Protein AF-A0AA36DK20-F1 (afdb_monomer_lite)

Organism: Cylicocyclus nassatus (NCBI:txid53992)

Foldseek 3Di:
DPFDDDDDDPVLCVLLQHWFPLDPDLDQGRLLSVVSSVLSVHDDDDDDPVPPDDDDDPVVVVVSPDDDDLRVQVSVCSNVPRVPGHNVPQDKDFPDWDDDPVDIDTDIGRVCVPSNVVSVVVSVVSVVVVVVVVD

Radius of gyration: 17.27 Å; chains: 1; bounding box: 48×35×47 Å

pLDDT: mean 82.36, std 15.79, range [39.25, 98.62]

InterPro domains:
  IPR003859 Beta-1,4-galactosyltransferase [PTHR19300] (6-114)
  IPR027791 Galactosyltransferase, C-terminal [PF02709] (6-55)
  IPR029044 Nucleotide-diphospho-sugar transferases [G3DSA:3.90.550.10] (1-113)
  IPR029044 Nucleotide-diphospho-sugar transferases [SSF53448] (3-110)

Secondary structure (DSSP, 8-state):
---S-----HHHHHHTTSS-S---SSSSHHHHHHHHHHHTT-------TTTS-----HHHHHHTT---TTHHHHHHTHHHHTTTSSTTT---EEEEEEE-SS-EEEEEE--HHHHHHHHHHHHHHHHHHHHHH--

Sequence (135 aa):
MAGKSLLLNIEQFRNINGYSNQYWEWKGAEPDFLNRILLAGYELDQLDASIGRYMINEYLADVEKSIHSCRHNLQHYTRLQWQYDGLNSLRYKVVNITFGVLYTHILVDLLEKEERRSSESFCKQLERVINAKLI

Structure (mmCIF, N/CA/C/O backbone):
data_AF-A0AA36DK20-F1
#
_entry.id   AF-A0AA36DK20-F1
#
loop_
_atom_site.group_PDB
_atom_site.id
_atom_site.type_symbol
_atom_site.label_atom_id
_atom_site.label_alt_id
_atom_site.label_comp_id
_atom_site.label_asym_id
_atom_site.label_entity_id
_atom_site.label_seq_id
_atom_site.pdbx_PDB_ins_code
_atom_site.Cartn_x
_atom_site.Cartn_y
_atom_site.Cartn_z
_atom_site.occupancy
_atom_site.B_iso_or_equiv
_atom_site.auth_seq_id
_atom_site.auth_comp_id
_atom_site.auth_asym_id
_atom_site.auth_atom_id
_atom_site.pdbx_PDB_model_num
ATOM 1 N N . MET A 1 1 ? 10.411 7.793 -13.458 1.00 39.66 1 MET A N 1
ATOM 2 C CA . MET A 1 1 ? 9.629 7.981 -12.215 1.00 39.66 1 MET A CA 1
ATOM 3 C C . MET A 1 1 ? 8.718 6.775 -12.054 1.00 39.66 1 MET A C 1
ATOM 5 O O . MET A 1 1 ? 7.666 6.741 -12.677 1.00 39.66 1 MET A O 1
ATOM 9 N N . ALA A 1 2 ? 9.135 5.779 -11.274 1.00 42.28 2 ALA A N 1
ATOM 10 C CA . ALA A 1 2 ? 8.241 4.729 -10.791 1.00 42.28 2 ALA A CA 1
ATOM 11 C C . ALA A 1 2 ? 7.581 5.252 -9.507 1.00 42.28 2 ALA A C 1
ATOM 13 O O . ALA A 1 2 ? 8.289 5.771 -8.647 1.00 42.28 2 ALA A O 1
ATOM 14 N N . GLY A 1 3 ? 6.255 5.196 -9.388 1.00 54.50 3 GLY A N 1
ATOM 15 C CA . GLY A 1 3 ? 5.609 5.614 -8.138 1.00 54.50 3 GLY A CA 1
ATOM 16 C C . GLY A 1 3 ? 4.088 5.684 -8.167 1.00 54.50 3 GLY A C 1
ATOM 17 O O . GLY A 1 3 ? 3.462 5.272 -7.206 1.00 54.50 3 GLY A O 1
ATOM 18 N N . LYS A 1 4 ? 3.476 6.127 -9.274 1.00 68.31 4 LYS A N 1
ATOM 19 C CA . LYS A 1 4 ? 2.013 6.346 -9.301 1.00 68.31 4 LYS A CA 1
ATOM 20 C C . LYS A 1 4 ? 1.187 5.107 -9.630 1.00 68.31 4 LYS A C 1
ATOM 22 O O . LYS A 1 4 ? 0.022 5.015 -9.262 1.00 68.31 4 LYS A O 1
ATOM 27 N N . SER A 1 5 ? 1.764 4.160 -10.357 1.00 81.94 5 SER A N 1
ATOM 28 C CA . SER A 1 5 ? 1.115 2.894 -10.685 1.00 81.94 5 SER A CA 1
ATOM 29 C C . SER A 1 5 ? 2.175 1.807 -10.721 1.00 81.94 5 SER A C 1
ATOM 31 O O . SER A 1 5 ? 3.216 1.971 -11.356 1.00 81.94 5 SER A O 1
ATOM 33 N N . LEU A 1 6 ? 1.916 0.725 -9.998 1.00 89.00 6 LEU A N 1
ATOM 34 C CA . LEU A 1 6 ? 2.762 -0.457 -9.907 1.00 89.00 6 LEU A CA 1
ATOM 35 C C . LEU A 1 6 ? 1.870 -1.678 -10.100 1.00 89.00 6 LEU A C 1
ATOM 37 O O . LEU A 1 6 ? 0.713 -1.675 -9.678 1.00 89.00 6 LEU A O 1
ATOM 41 N N . LEU A 1 7 ? 2.414 -2.715 -10.726 1.00 92.12 7 LEU A N 1
ATOM 42 C CA . LEU A 1 7 ? 1.719 -3.975 -10.929 1.00 92.12 7 LEU A CA 1
ATOM 43 C C . LEU A 1 7 ? 2.538 -5.096 -10.298 1.00 92.12 7 LEU A C 1
ATOM 45 O O . LEU A 1 7 ? 3.725 -5.235 -10.574 1.00 92.12 7 LEU A O 1
ATOM 49 N N . LEU A 1 8 ? 1.886 -5.872 -9.439 1.00 94.44 8 LEU A N 1
ATOM 50 C CA . LEU A 1 8 ? 2.442 -7.060 -8.806 1.00 94.44 8 LEU A CA 1
ATOM 51 C C . LEU A 1 8 ? 1.420 -8.184 -8.924 1.00 94.44 8 LEU A C 1
ATOM 53 O O . LEU A 1 8 ? 0.212 -7.946 -8.851 1.00 94.44 8 LEU A O 1
ATOM 57 N N . ASN A 1 9 ? 1.896 -9.415 -9.069 1.00 96.88 9 ASN A N 1
ATOM 58 C CA . ASN A 1 9 ? 1.033 -10.574 -8.898 1.00 96.88 9 ASN A CA 1
ATOM 59 C C . ASN A 1 9 ? 0.748 -10.826 -7.400 1.00 96.88 9 ASN A C 1
ATOM 61 O O . ASN A 1 9 ? 1.355 -10.226 -6.508 1.00 96.88 9 ASN A O 1
ATOM 65 N N . ILE A 1 10 ? -0.196 -11.729 -7.120 1.00 97.81 10 ILE A N 1
ATOM 66 C CA . ILE A 1 10 ? -0.641 -12.027 -5.749 1.00 97.81 10 ILE A CA 1
ATOM 67 C C . ILE A 1 10 ? 0.517 -12.527 -4.874 1.00 97.81 10 ILE A C 1
ATOM 69 O O . ILE A 1 10 ? 0.598 -12.166 -3.702 1.00 97.81 10 ILE A O 1
ATOM 73 N N . GLU A 1 11 ? 1.399 -13.360 -5.424 1.00 97.94 11 GLU A N 1
ATOM 74 C CA . GLU A 1 11 ? 2.519 -13.939 -4.683 1.00 97.94 11 GLU A CA 1
ATOM 75 C C . GLU A 1 11 ? 3.558 -12.873 -4.330 1.00 97.94 11 GLU A C 1
ATOM 77 O O . GLU A 1 11 ? 3.927 -12.745 -3.168 1.00 97.94 11 GLU A O 1
ATOM 82 N N . GLN A 1 12 ? 3.942 -12.035 -5.294 1.00 97.69 12 GLN A N 1
ATOM 83 C CA . GLN A 1 12 ? 4.848 -10.907 -5.086 1.00 97.69 12 GLN A CA 1
ATOM 84 C C . GLN A 1 12 ? 4.312 -9.963 -4.008 1.00 97.69 12 GLN A C 1
ATOM 86 O O . GLN A 1 12 ? 5.040 -9.629 -3.076 1.00 97.69 12 GLN A O 1
ATOM 91 N N . PHE A 1 13 ? 3.028 -9.587 -4.081 1.00 97.69 13 PHE A N 1
ATOM 92 C CA . PHE A 1 13 ? 2.408 -8.708 -3.088 1.00 97.69 13 PHE A CA 1
ATOM 93 C C . PHE A 1 13 ? 2.392 -9.324 -1.679 1.00 97.69 13 PHE A C 1
ATOM 95 O O . PHE A 1 13 ? 2.621 -8.628 -0.688 1.00 97.69 13 PHE A O 1
ATOM 102 N N . ARG A 1 14 ? 2.155 -10.638 -1.572 1.00 97.69 14 ARG A N 1
ATOM 103 C CA . ARG A 1 14 ? 2.210 -11.362 -0.293 1.00 97.69 14 ARG A CA 1
ATOM 104 C C . ARG A 1 14 ? 3.636 -11.479 0.241 1.00 97.69 14 ARG A C 1
ATOM 106 O O . ARG A 1 14 ? 3.840 -11.263 1.431 1.00 97.69 14 ARG A O 1
ATOM 113 N N . ASN A 1 15 ? 4.610 -11.759 -0.621 1.00 97.75 15 ASN A N 1
ATOM 114 C CA . ASN A 1 15 ? 6.012 -11.935 -0.240 1.00 97.75 15 ASN A CA 1
ATOM 115 C C . ASN A 1 15 ? 6.645 -10.642 0.287 1.00 97.75 15 ASN A C 1
ATOM 117 O O . ASN A 1 15 ? 7.488 -10.704 1.176 1.00 97.75 15 ASN A O 1
ATOM 121 N N . ILE A 1 16 ? 6.205 -9.476 -0.199 1.00 97.00 16 ILE A N 1
ATOM 122 C CA . ILE A 1 16 ? 6.630 -8.166 0.330 1.00 97.00 16 ILE A CA 1
ATOM 123 C C . ILE A 1 16 ? 5.834 -7.715 1.568 1.00 97.00 16 ILE A C 1
ATOM 125 O O . ILE A 1 16 ? 6.052 -6.609 2.062 1.00 97.00 16 ILE A O 1
ATOM 129 N N . ASN A 1 17 ? 4.900 -8.541 2.058 1.00 97.94 17 ASN A N 1
ATOM 130 C CA . ASN A 1 17 ? 3.964 -8.212 3.136 1.00 97.94 17 ASN A CA 1
ATOM 131 C C . ASN A 1 17 ? 3.115 -6.950 2.85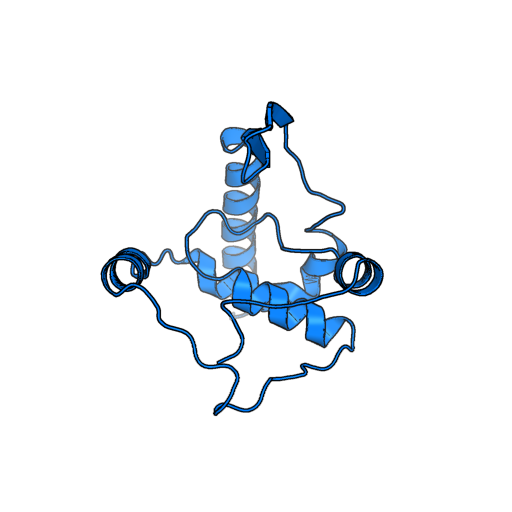6 1.00 97.94 17 ASN A C 1
ATOM 133 O O . ASN A 1 17 ? 2.773 -6.208 3.771 1.00 97.94 17 ASN A O 1
ATOM 137 N N . GLY A 1 18 ? 2.761 -6.684 1.596 1.00 96.62 18 GLY A N 1
ATOM 138 C CA . GLY A 1 18 ? 1.972 -5.510 1.207 1.00 96.62 18 GLY A CA 1
ATOM 139 C C . GLY A 1 18 ? 2.582 -4.150 1.601 1.00 96.62 18 GLY A C 1
ATOM 140 O O . GLY A 1 18 ? 3.795 -4.002 1.760 1.00 96.62 18 GLY A O 1
ATOM 141 N N . TYR A 1 19 ? 1.721 -3.136 1.721 1.00 94.44 19 TYR A N 1
ATOM 142 C CA . TYR A 1 19 ? 2.088 -1.788 2.175 1.00 94.44 19 TYR A CA 1
ATOM 143 C C . TYR A 1 19 ? 2.223 -1.716 3.698 1.00 94.44 19 TYR A C 1
ATOM 145 O O . TYR A 1 19 ? 1.578 -2.478 4.410 1.00 94.44 19 TYR A O 1
ATOM 153 N N . SER A 1 20 ? 3.017 -0.762 4.190 1.00 92.75 20 SER A N 1
ATOM 154 C CA . SER A 1 20 ? 3.042 -0.393 5.610 1.00 92.75 20 SER A CA 1
ATOM 155 C C . SER A 1 20 ? 1.708 0.202 6.069 1.00 92.75 20 SER A C 1
ATOM 157 O O . SER A 1 20 ? 1.113 1.006 5.351 1.00 92.75 20 SER A O 1
ATOM 159 N N . ASN A 1 21 ? 1.299 -0.106 7.303 1.00 92.12 21 ASN A N 1
ATOM 160 C CA . ASN A 1 21 ? 0.107 0.478 7.931 1.00 92.12 21 ASN A CA 1
ATOM 161 C C . ASN A 1 21 ? 0.421 1.751 8.746 1.00 92.12 21 ASN A C 1
ATOM 163 O O . ASN A 1 21 ? -0.449 2.274 9.437 1.00 92.12 21 ASN A O 1
ATOM 167 N N . GLN A 1 22 ? 1.664 2.246 8.708 1.00 86.75 22 GLN A N 1
ATOM 168 C CA . GLN A 1 22 ? 2.125 3.352 9.563 1.00 86.75 22 GLN A CA 1
ATOM 169 C C . GLN A 1 22 ? 2.015 4.734 8.902 1.00 86.75 22 GLN A C 1
ATOM 171 O O . GLN A 1 22 ? 2.215 5.756 9.561 1.00 86.75 22 GLN A O 1
ATOM 176 N N . TYR A 1 23 ? 1.709 4.794 7.604 1.00 85.00 23 TYR A N 1
ATOM 177 C CA . TYR A 1 23 ? 1.622 6.048 6.856 1.00 85.00 23 TYR A CA 1
ATOM 178 C C . TYR A 1 23 ? 0.198 6.616 6.891 1.00 85.00 23 TYR A C 1
ATOM 180 O O . TYR A 1 23 ? -0.614 6.350 6.012 1.00 85.00 23 TYR A O 1
ATOM 188 N N . TRP A 1 24 ? -0.080 7.444 7.900 1.00 82.25 24 TRP A N 1
ATOM 189 C CA . TRP A 1 24 ? -1.349 8.181 8.070 1.00 82.25 24 TRP A CA 1
ATOM 190 C C . TRP A 1 24 ? -1.334 9.583 7.446 1.00 82.25 24 TRP A C 1
ATOM 192 O O . TRP A 1 24 ? -2.263 10.373 7.612 1.00 82.25 24 TRP A O 1
ATOM 202 N N . GLU A 1 25 ? -0.251 9.904 6.746 1.00 73.69 25 GLU A N 1
ATOM 203 C CA . GLU A 1 25 ? -0.020 11.182 6.089 1.00 73.69 25 GLU A CA 1
ATOM 204 C C . GLU A 1 25 ? 0.210 10.984 4.596 1.00 73.69 25 GLU A C 1
ATOM 206 O O . GLU A 1 25 ? 0.519 9.895 4.119 1.00 73.69 25 GLU A O 1
ATOM 211 N N . TRP A 1 26 ? 0.101 12.078 3.852 1.00 62.09 26 TRP A N 1
ATOM 212 C CA . TRP A 1 26 ? 0.014 12.054 2.396 1.00 62.09 26 TRP A CA 1
ATOM 213 C C . TRP A 1 26 ? 1.296 11.609 1.671 1.00 62.09 26 TRP A C 1
ATOM 215 O O . TRP A 1 26 ? 1.265 11.382 0.465 1.00 62.09 26 TRP A O 1
ATOM 225 N N . LYS A 1 27 ? 2.446 11.506 2.358 1.00 68.88 27 LYS A N 1
ATOM 226 C CA . LYS A 1 27 ? 3.741 11.193 1.729 1.00 68.88 27 LYS A CA 1
ATOM 227 C C . LYS A 1 27 ? 4.583 10.209 2.535 1.00 68.88 27 LYS A C 1
ATOM 229 O O . LYS A 1 27 ? 4.746 10.360 3.739 1.00 68.88 27 LYS A O 1
ATOM 234 N N . GLY A 1 28 ? 5.239 9.285 1.827 1.00 73.44 28 GLY A N 1
ATOM 235 C CA . GLY A 1 28 ? 6.249 8.367 2.381 1.00 73.44 28 GLY A CA 1
ATOM 236 C C . GLY A 1 28 ? 5.945 6.881 2.181 1.00 73.44 28 GLY A C 1
ATOM 237 O O . GLY A 1 28 ? 6.880 6.085 2.170 1.00 73.44 28 GLY A O 1
ATOM 238 N N . ALA A 1 29 ? 4.681 6.526 1.932 1.00 83.62 29 ALA A N 1
ATOM 239 C CA . ALA A 1 29 ? 4.276 5.141 1.701 1.00 83.62 29 ALA A CA 1
ATOM 240 C C . ALA A 1 29 ? 4.878 4.550 0.414 1.00 83.62 29 ALA A C 1
ATOM 242 O O . ALA A 1 29 ? 5.291 3.395 0.403 1.00 83.62 29 ALA A O 1
ATOM 243 N N . GLU A 1 30 ? 4.966 5.332 -0.670 1.00 85.62 30 GLU A N 1
ATOM 244 C CA . GLU A 1 30 ? 5.463 4.821 -1.958 1.00 85.62 30 GLU A CA 1
ATOM 245 C C . GLU A 1 30 ? 6.966 4.482 -1.908 1.00 85.62 30 GLU A C 1
ATOM 247 O O . GLU A 1 30 ? 7.326 3.381 -2.329 1.00 85.62 30 GLU A O 1
ATOM 252 N N . PRO A 1 31 ? 7.860 5.338 -1.356 1.00 86.69 31 PRO A N 1
ATOM 253 C CA . PRO A 1 31 ? 9.263 4.963 -1.171 1.00 86.69 31 PRO A CA 1
ATOM 254 C C . PRO A 1 31 ? 9.479 3.755 -0.244 1.00 86.69 31 PRO A C 1
ATOM 256 O O . PRO A 1 31 ? 10.377 2.955 -0.502 1.00 86.69 31 PRO A O 1
ATOM 259 N N . ASP A 1 32 ? 8.678 3.601 0.818 1.00 90.00 32 ASP A N 1
ATOM 260 C CA . ASP A 1 32 ? 8.717 2.413 1.689 1.00 90.00 32 ASP A CA 1
ATOM 261 C C . ASP A 1 32 ? 8.328 1.151 0.923 1.00 90.00 32 ASP A C 1
ATOM 263 O O . ASP A 1 32 ? 9.063 0.166 0.932 1.00 90.00 32 ASP A O 1
ATOM 267 N N . PHE A 1 33 ? 7.223 1.205 0.180 1.00 92.25 33 PHE A N 1
ATOM 268 C CA . PHE A 1 33 ? 6.761 0.084 -0.627 1.00 92.25 33 PHE A CA 1
ATOM 269 C C . PHE A 1 33 ? 7.798 -0.341 -1.671 1.00 92.25 33 PHE A C 1
ATOM 271 O O . PHE A 1 33 ? 8.066 -1.532 -1.830 1.00 92.25 33 PHE A O 1
ATOM 278 N N . LEU A 1 34 ? 8.460 0.622 -2.322 1.00 91.81 34 LEU A N 1
ATOM 279 C CA . LEU A 1 34 ? 9.548 0.333 -3.255 1.00 91.81 34 LEU A CA 1
ATOM 280 C C . LEU A 1 34 ? 10.736 -0.348 -2.564 1.00 91.81 34 LEU A C 1
ATOM 282 O O . LEU A 1 34 ? 11.276 -1.326 -3.079 1.00 91.81 34 LEU A O 1
ATOM 286 N N . ASN A 1 35 ? 11.113 0.128 -1.375 1.00 92.19 35 ASN A N 1
ATOM 287 C CA . ASN A 1 35 ? 12.156 -0.500 -0.570 1.00 92.19 35 ASN A CA 1
ATOM 288 C C . ASN A 1 35 ? 11.800 -1.951 -0.216 1.00 92.19 35 ASN A C 1
ATOM 290 O O . ASN A 1 35 ? 12.678 -2.807 -0.268 1.00 92.19 35 ASN A O 1
ATOM 294 N N . ARG A 1 36 ? 10.535 -2.255 0.103 1.00 95.25 36 ARG A N 1
ATOM 295 C CA . ARG A 1 36 ? 10.084 -3.632 0.380 1.00 95.25 36 ARG A CA 1
ATOM 296 C C . ARG A 1 36 ? 10.244 -4.550 -0.830 1.00 95.25 36 ARG A C 1
ATOM 298 O O . ARG A 1 36 ? 10.728 -5.666 -0.671 1.00 95.25 36 ARG A O 1
ATOM 305 N N . ILE A 1 37 ? 9.899 -4.069 -2.027 1.00 95.06 37 ILE A N 1
ATOM 306 C CA . ILE A 1 37 ? 10.083 -4.811 -3.287 1.00 95.06 37 ILE A CA 1
ATOM 307 C C . ILE A 1 37 ? 11.558 -5.188 -3.473 1.00 95.06 37 ILE A C 1
ATOM 309 O O . ILE A 1 37 ? 11.875 -6.359 -3.682 1.00 95.06 37 ILE A O 1
ATOM 313 N N . LEU A 1 38 ? 12.460 -4.215 -3.311 1.00 94.12 38 LEU A N 1
ATOM 314 C CA . LEU A 1 38 ? 13.902 -4.435 -3.440 1.00 94.12 38 LEU A CA 1
ATOM 315 C C . LEU A 1 38 ? 14.454 -5.356 -2.338 1.00 94.12 38 LEU A C 1
ATOM 317 O O . LEU A 1 38 ? 15.281 -6.222 -2.609 1.00 94.12 38 LEU A O 1
ATOM 321 N N . LEU A 1 39 ? 13.988 -5.204 -1.094 1.00 94.75 39 LEU A N 1
ATOM 322 C CA . LEU A 1 39 ? 14.396 -6.046 0.038 1.00 94.75 39 LEU A CA 1
ATOM 323 C C . LEU A 1 39 ? 13.946 -7.503 -0.108 1.00 94.75 39 LEU A C 1
ATOM 325 O O . LEU A 1 39 ? 14.646 -8.397 0.364 1.00 94.75 39 LEU A O 1
ATOM 329 N N . ALA A 1 40 ? 12.812 -7.745 -0.766 1.00 95.50 40 ALA A N 1
ATOM 330 C CA . ALA A 1 40 ? 12.347 -9.086 -1.112 1.00 95.50 40 ALA A CA 1
ATOM 331 C C . ALA A 1 40 ? 13.089 -9.695 -2.319 1.00 95.50 40 ALA A C 1
ATOM 333 O O . ALA A 1 40 ? 12.811 -10.832 -2.691 1.00 95.50 40 ALA A O 1
ATOM 334 N N . GLY A 1 41 ? 14.040 -8.964 -2.913 1.00 96.31 41 GLY A N 1
ATOM 335 C CA . GLY A 1 41 ? 14.871 -9.438 -4.019 1.00 96.31 41 GLY A CA 1
ATOM 336 C C . GLY A 1 41 ? 14.215 -9.331 -5.394 1.00 96.31 41 GLY A C 1
ATOM 337 O O . GLY A 1 41 ? 14.689 -9.966 -6.332 1.00 96.31 41 GLY A O 1
ATOM 338 N N . TYR A 1 42 ? 13.137 -8.556 -5.531 1.00 96.62 42 TYR A N 1
ATOM 339 C CA . TYR A 1 42 ? 12.514 -8.302 -6.827 1.00 96.62 42 TYR A CA 1
ATOM 340 C C . TYR A 1 42 ? 13.181 -7.133 -7.554 1.00 96.62 42 TYR A C 1
ATOM 342 O O . TYR A 1 42 ? 13.635 -6.164 -6.944 1.00 96.62 42 TYR A O 1
ATOM 350 N N . GLU A 1 43 ? 13.171 -7.209 -8.880 1.00 93.44 43 GLU A N 1
ATOM 351 C CA . GLU A 1 43 ? 13.614 -6.135 -9.764 1.00 93.44 43 GLU A CA 1
ATOM 352 C C . GLU A 1 43 ? 12.425 -5.308 -10.262 1.00 93.44 43 GLU A C 1
ATOM 354 O O . GLU A 1 43 ? 11.278 -5.761 -10.275 1.00 93.44 43 GLU A O 1
ATOM 359 N N . LEU A 1 44 ? 12.705 -4.070 -10.666 1.00 91.38 44 LEU A N 1
ATOM 360 C CA . LEU A 1 44 ? 11.699 -3.150 -11.180 1.00 91.38 44 LEU A CA 1
ATOM 361 C C . LEU A 1 44 ? 11.741 -3.142 -12.701 1.00 91.38 44 LEU A C 1
ATOM 363 O O . LEU A 1 44 ? 12.671 -2.589 -13.286 1.00 91.38 44 LEU A O 1
ATOM 367 N N . ASP A 1 45 ? 10.699 -3.684 -13.319 1.00 90.88 45 ASP A N 1
ATOM 368 C CA . ASP A 1 45 ? 10.462 -3.505 -14.746 1.00 90.88 45 ASP A CA 1
ATOM 369 C C . ASP A 1 45 ? 9.733 -2.174 -14.989 1.00 90.88 45 ASP A C 1
ATOM 371 O O . ASP A 1 45 ? 8.738 -1.857 -14.327 1.00 90.88 45 ASP A O 1
ATOM 375 N N . GLN A 1 46 ? 10.255 -1.359 -15.904 1.00 87.69 46 GLN A N 1
ATOM 376 C CA . GLN A 1 46 ? 9.703 -0.048 -16.235 1.00 87.69 46 GLN A CA 1
ATOM 377 C C . GLN A 1 46 ? 9.376 0.005 -17.719 1.00 87.69 46 GLN A C 1
ATOM 379 O O . GLN A 1 46 ? 10.217 -0.277 -18.569 1.00 87.69 46 GLN A O 1
ATOM 384 N N . LEU A 1 47 ? 8.156 0.447 -18.026 1.00 88.94 47 LEU A N 1
ATOM 385 C CA . LEU A 1 47 ? 7.769 0.732 -19.400 1.00 88.94 47 LEU A CA 1
ATOM 386 C C . LEU A 1 47 ? 8.648 1.840 -19.979 1.00 88.94 47 LEU A C 1
ATOM 388 O O . LEU A 1 47 ? 8.973 2.817 -19.298 1.00 88.94 47 LEU A O 1
ATOM 392 N N . ASP A 1 48 ? 8.957 1.710 -21.268 1.00 89.56 48 ASP A N 1
ATOM 393 C CA . ASP A 1 48 ? 9.634 2.756 -22.021 1.00 89.56 48 ASP A CA 1
ATOM 394 C C . ASP A 1 48 ? 8.883 4.089 -21.876 1.00 89.56 48 ASP A C 1
ATOM 396 O O . ASP A 1 48 ? 7.648 4.149 -21.937 1.00 89.56 48 ASP A O 1
ATOM 400 N N . ALA A 1 49 ? 9.634 5.175 -21.697 1.00 85.62 49 ALA A N 1
ATOM 401 C CA . ALA A 1 49 ? 9.081 6.503 -21.458 1.00 85.62 49 ALA A CA 1
ATOM 402 C C . ALA A 1 49 ? 8.226 7.034 -22.621 1.00 85.62 49 ALA A C 1
ATOM 404 O O . ALA A 1 49 ? 7.466 7.977 -22.428 1.00 85.62 49 ALA A O 1
ATOM 405 N N . SER A 1 50 ? 8.317 6.461 -23.822 1.00 90.31 50 SER A N 1
ATOM 406 C CA . SER A 1 50 ? 7.433 6.774 -24.948 1.00 90.31 50 SER A CA 1
ATOM 407 C C . SER A 1 50 ? 6.031 6.167 -24.798 1.00 90.31 50 SER A C 1
ATOM 409 O O . SER A 1 50 ? 5.065 6.744 -25.307 1.00 90.31 50 SER A O 1
ATOM 411 N N . ILE A 1 51 ? 5.902 5.063 -24.057 1.00 90.31 51 ILE A N 1
ATOM 412 C CA . ILE A 1 51 ? 4.653 4.320 -23.839 1.00 90.31 51 ILE A CA 1
ATOM 413 C C . ILE A 1 51 ? 4.053 4.678 -22.474 1.00 90.31 51 ILE A C 1
ATOM 415 O O . ILE A 1 51 ? 2.873 5.003 -22.380 1.00 90.31 51 ILE A O 1
ATOM 419 N N . GLY A 1 52 ? 4.867 4.683 -21.416 1.00 86.44 52 GLY A N 1
ATOM 420 C CA . GLY A 1 52 ? 4.439 4.846 -20.020 1.00 86.44 52 GLY A CA 1
ATOM 421 C C . GLY A 1 52 ? 4.130 6.281 -19.577 1.00 86.44 52 GLY A C 1
ATOM 422 O O . GLY A 1 52 ? 4.315 6.611 -18.406 1.00 86.44 52 GLY A O 1
ATOM 423 N N . ARG A 1 53 ? 3.711 7.168 -20.487 1.00 86.94 53 ARG A N 1
ATOM 424 C CA . ARG A 1 53 ? 3.409 8.573 -20.158 1.00 86.94 53 ARG A CA 1
ATOM 425 C C . ARG A 1 53 ? 2.038 8.687 -19.511 1.00 86.94 53 ARG A C 1
ATOM 427 O O . ARG A 1 53 ? 1.071 8.103 -19.988 1.00 86.94 53 ARG A O 1
ATOM 434 N N . TYR A 1 54 ? 1.945 9.497 -18.465 1.00 85.25 54 TYR A N 1
ATOM 435 C CA . TYR A 1 54 ? 0.690 9.792 -17.783 1.00 85.25 54 TYR A CA 1
ATOM 436 C C . TYR A 1 54 ? 0.604 11.280 -17.445 1.00 85.25 54 TYR A C 1
ATOM 438 O O . TYR A 1 54 ? 1.623 11.956 -17.296 1.00 85.25 54 TYR A O 1
ATOM 446 N N . MET A 1 55 ? -0.622 11.787 -17.323 1.00 82.75 55 MET A N 1
ATOM 447 C CA . MET A 1 55 ? -0.888 13.142 -16.846 1.00 82.75 55 MET A CA 1
ATOM 448 C C . MET A 1 55 ? -1.338 13.106 -15.391 1.00 82.75 55 MET A C 1
ATOM 450 O O . MET A 1 55 ? -2.088 12.224 -14.975 1.00 82.75 55 MET A O 1
ATOM 454 N N . ILE A 1 56 ? -0.879 14.088 -14.622 1.00 78.06 56 ILE A N 1
ATOM 455 C CA . ILE A 1 56 ? -1.307 14.329 -13.246 1.00 78.06 56 ILE A CA 1
ATOM 456 C C . ILE A 1 56 ? -2.141 15.604 -13.268 1.00 78.06 56 ILE A C 1
ATOM 458 O O . ILE A 1 56 ? -1.747 16.578 -13.901 1.00 78.06 56 ILE A O 1
ATOM 462 N N . ASN A 1 57 ? -3.268 15.617 -12.561 1.00 78.31 57 ASN A N 1
ATOM 463 C CA . ASN A 1 57 ? -4.011 16.853 -12.353 1.00 78.31 57 ASN A CA 1
ATOM 464 C C . ASN A 1 57 ? -3.219 17.781 -11.412 1.00 78.31 57 ASN A C 1
ATOM 466 O O . ASN A 1 57 ? -2.970 17.424 -10.259 1.00 78.31 57 ASN A O 1
ATOM 470 N N . GLU A 1 58 ? -2.835 18.957 -11.907 1.00 68.62 58 GLU A N 1
ATOM 471 C CA . GLU A 1 58 ? -1.972 19.928 -11.218 1.00 68.62 58 GLU A CA 1
ATOM 472 C C . GLU A 1 58 ? -2.542 20.388 -9.869 1.00 68.62 58 GLU A C 1
ATOM 474 O O . GLU A 1 58 ? -1.793 20.541 -8.908 1.00 68.62 58 GLU A O 1
ATOM 479 N N . TYR A 1 59 ? -3.869 20.493 -9.744 1.00 68.31 59 TYR A N 1
ATOM 480 C CA . TYR A 1 59 ? -4.523 20.866 -8.484 1.00 68.31 59 TYR A CA 1
ATOM 481 C C . TYR A 1 59 ? -4.249 19.860 -7.351 1.00 68.31 59 TYR A C 1
ATOM 483 O O . TYR A 1 59 ? -4.074 20.240 -6.194 1.00 68.31 59 TYR A O 1
ATOM 491 N N . LEU A 1 60 ? -4.160 18.565 -7.678 1.00 62.84 60 LEU A N 1
ATOM 492 C CA . LEU A 1 60 ? -3.869 17.511 -6.699 1.00 62.84 60 LEU A CA 1
ATOM 493 C C . LEU A 1 60 ? -2.385 17.482 -6.297 1.00 62.84 60 LEU A C 1
ATOM 495 O O . LEU A 1 60 ? -2.060 17.011 -5.209 1.00 62.84 60 LEU A O 1
ATOM 499 N N . ALA A 1 61 ? -1.492 18.017 -7.136 1.00 61.31 61 ALA A N 1
ATOM 500 C CA . ALA A 1 61 ? -0.053 18.049 -6.872 1.00 61.31 61 ALA A CA 1
ATOM 501 C C . ALA A 1 61 ? 0.348 19.095 -5.810 1.00 61.31 61 ALA A C 1
ATOM 503 O O . ALA A 1 61 ? 1.387 18.952 -5.163 1.00 61.31 61 ALA A O 1
ATOM 504 N N . ASP A 1 62 ? -0.466 20.133 -5.596 1.00 54.25 62 ASP A N 1
ATOM 505 C CA . ASP A 1 62 ? -0.175 21.194 -4.623 1.00 54.25 62 ASP A CA 1
ATOM 506 C C . ASP A 1 62 ? -0.628 20.864 -3.190 1.00 54.25 62 ASP A C 1
ATOM 508 O O . ASP A 1 62 ? 0.045 21.250 -2.231 1.00 54.25 62 ASP A O 1
ATOM 512 N N . VAL A 1 63 ? -1.699 20.077 -3.023 1.00 56.41 63 VAL A N 1
ATOM 513 C CA . VAL A 1 63 ? -2.181 19.591 -1.707 1.00 56.41 63 VAL A CA 1
ATOM 514 C C . VAL A 1 63 ? -1.159 18.655 -1.040 1.00 56.41 63 VAL A C 1
ATOM 516 O O . VAL A 1 63 ? -1.056 18.570 0.183 1.00 56.41 63 VAL A O 1
ATOM 519 N N . GLU A 1 64 ? -0.310 18.025 -1.847 1.00 54.75 64 GLU A N 1
ATOM 520 C CA . GLU A 1 64 ? 0.765 17.114 -1.454 1.00 54.75 64 GLU A CA 1
ATOM 521 C C . GLU A 1 64 ? 1.909 17.765 -0.633 1.00 54.75 64 GLU A C 1
ATOM 523 O O . GLU A 1 64 ? 2.874 17.087 -0.273 1.00 54.75 64 GLU A O 1
ATOM 528 N N . LYS A 1 65 ? 1.879 19.072 -0.351 1.00 54.12 65 LYS A N 1
ATOM 529 C CA . LYS A 1 65 ? 3.003 19.805 0.272 1.00 54.12 65 LYS A CA 1
ATOM 530 C C . LYS A 1 65 ? 2.987 19.866 1.806 1.00 54.12 65 LYS A C 1
ATOM 532 O O . LYS A 1 65 ? 3.950 20.369 2.380 1.00 54.12 65 LYS A O 1
ATOM 537 N N . SER A 1 66 ? 1.962 19.341 2.480 1.00 49.19 66 SER A N 1
ATOM 538 C CA . SER A 1 66 ? 1.951 19.263 3.951 1.00 49.19 66 SER A CA 1
ATOM 539 C C . SER A 1 66 ? 2.936 18.188 4.433 1.00 49.19 66 SER A C 1
ATOM 541 O O . SER A 1 66 ? 2.753 17.005 4.152 1.00 49.19 66 SER A O 1
ATOM 543 N N . ILE A 1 67 ? 4.019 18.597 5.101 1.00 51.62 67 ILE A N 1
ATOM 544 C CA . ILE A 1 67 ? 5.096 17.714 5.576 1.00 51.62 67 ILE A CA 1
ATOM 545 C C . ILE A 1 67 ? 5.122 17.742 7.107 1.00 51.62 67 ILE A C 1
ATOM 547 O O . ILE A 1 67 ? 5.330 18.801 7.693 1.00 51.62 67 ILE A O 1
ATOM 551 N N . HIS A 1 68 ? 4.980 16.577 7.741 1.00 56.25 68 HIS A N 1
ATOM 552 C CA . HIS A 1 68 ? 5.235 16.373 9.170 1.00 56.25 68 HIS A CA 1
ATOM 553 C C . HIS A 1 68 ? 6.567 15.625 9.389 1.00 56.25 68 HIS A C 1
ATOM 555 O O . HIS A 1 68 ? 7.032 14.870 8.530 1.00 56.25 68 HIS A O 1
ATOM 561 N N . SER A 1 69 ? 7.217 15.855 10.537 1.00 55.84 69 SER A N 1
ATOM 562 C CA . SER A 1 69 ? 8.612 15.452 10.801 1.00 55.84 69 SER A CA 1
ATOM 563 C C . SER A 1 69 ? 8.848 13.941 10.919 1.00 55.84 69 SER A C 1
ATOM 565 O O . SER A 1 69 ? 9.942 13.487 10.584 1.00 55.84 69 SER A O 1
ATOM 567 N N . CYS A 1 70 ? 7.853 13.136 11.324 1.00 63.47 70 CYS A N 1
ATOM 568 C CA . CYS A 1 70 ? 8.052 11.683 11.481 1.00 63.47 70 CYS A CA 1
ATOM 569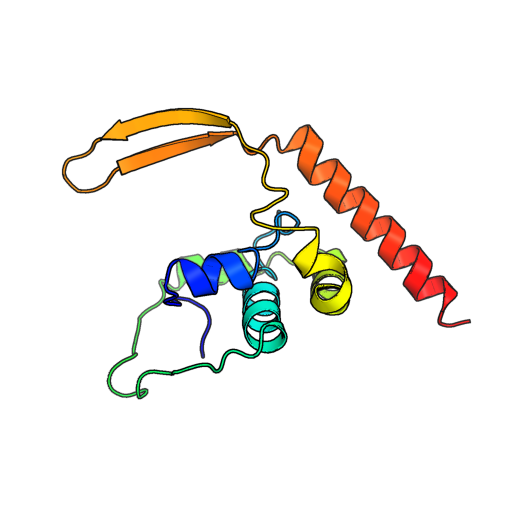 C C . CYS A 1 70 ? 8.337 10.962 10.139 1.00 63.47 70 CYS A C 1
ATOM 571 O O . CYS A 1 70 ? 8.933 9.882 10.111 1.00 63.47 70 CYS A O 1
ATOM 573 N N . ARG A 1 71 ? 7.992 11.587 9.005 1.00 62.91 71 ARG A N 1
ATOM 574 C CA . ARG A 1 71 ? 8.095 11.022 7.652 1.00 62.91 71 ARG A CA 1
ATOM 575 C C . ARG A 1 71 ? 9.464 10.430 7.296 1.00 62.91 71 ARG A C 1
ATOM 577 O O . ARG A 1 71 ? 9.515 9.350 6.711 1.00 62.91 71 ARG A O 1
ATOM 584 N N . HIS A 1 72 ? 10.564 11.129 7.588 1.00 56.34 72 HIS A N 1
ATOM 585 C CA . HIS A 1 72 ? 11.897 10.679 7.161 1.00 56.34 72 HIS A CA 1
ATOM 586 C C . HIS A 1 72 ? 12.365 9.443 7.923 1.00 56.34 72 HIS A C 1
ATOM 588 O O . HIS A 1 72 ? 13.023 8.579 7.349 1.00 56.34 72 HIS A O 1
ATOM 594 N N . ASN A 1 73 ? 11.982 9.325 9.192 1.00 65.06 73 ASN A N 1
ATOM 595 C CA . ASN A 1 73 ? 12.459 8.239 10.029 1.00 65.06 73 ASN A CA 1
ATOM 596 C C . ASN A 1 73 ? 11.876 6.903 9.561 1.00 65.06 73 ASN A C 1
ATOM 598 O O . ASN A 1 73 ? 12.640 5.966 9.360 1.00 65.06 73 ASN A O 1
ATOM 602 N N . LEU A 1 74 ? 10.568 6.821 9.288 1.00 72.38 74 LEU A N 1
ATOM 603 C CA . LEU A 1 74 ? 9.899 5.552 8.960 1.00 72.38 74 LEU A CA 1
ATOM 604 C C . LEU A 1 74 ? 10.545 4.799 7.784 1.00 72.38 74 LEU A C 1
ATOM 606 O O . LEU A 1 74 ? 10.801 3.602 7.905 1.00 72.38 74 LEU A O 1
ATOM 610 N N . GLN A 1 75 ? 10.911 5.497 6.702 1.00 74.62 75 GLN A N 1
ATOM 611 C CA . GLN A 1 75 ? 11.548 4.867 5.537 1.00 74.62 75 GLN A CA 1
ATOM 612 C C . GLN A 1 75 ? 12.931 4.268 5.862 1.00 74.62 75 GLN A C 1
ATOM 614 O O . GLN A 1 75 ? 13.325 3.247 5.298 1.00 74.62 75 GLN A O 1
ATOM 619 N N . HIS A 1 76 ? 13.693 4.860 6.787 1.00 75.88 76 HIS A N 1
ATOM 620 C CA . HIS A 1 76 ? 14.968 4.277 7.220 1.00 75.88 76 HIS A CA 1
ATOM 621 C C . HIS A 1 76 ? 14.775 2.973 8.010 1.00 75.88 76 HIS A C 1
ATOM 623 O O . HIS A 1 76 ? 15.671 2.127 8.034 1.00 75.88 76 HIS A O 1
ATOM 629 N N . TYR A 1 77 ? 13.599 2.780 8.612 1.00 80.00 77 TYR A N 1
ATOM 630 C CA . TYR A 1 77 ? 13.252 1.588 9.384 1.00 80.00 77 TYR A CA 1
ATOM 631 C C . TYR A 1 77 ? 12.502 0.527 8.582 1.00 80.00 77 TYR A C 1
ATOM 633 O O . TYR A 1 77 ? 12.249 -0.541 9.143 1.00 80.00 77 TYR A O 1
ATOM 641 N N . THR A 1 78 ? 12.224 0.742 7.286 1.00 87.75 78 THR A N 1
ATOM 642 C CA . THR A 1 78 ? 11.566 -0.257 6.426 1.00 87.75 78 THR A CA 1
ATOM 643 C C . THR A 1 78 ? 12.211 -1.627 6.602 1.00 87.75 78 THR A C 1
ATOM 645 O O . THR A 1 78 ? 11.531 -2.589 6.938 1.00 87.75 78 THR A O 1
ATOM 648 N N . ARG A 1 79 ? 13.548 -1.710 6.508 1.00 88.25 79 ARG A N 1
ATOM 649 C CA . ARG A 1 79 ? 14.307 -2.967 6.639 1.00 88.25 79 ARG A CA 1
ATOM 650 C C . ARG A 1 79 ? 14.081 -3.698 7.968 1.00 88.25 79 ARG A C 1
ATOM 652 O O . ARG A 1 79 ? 14.206 -4.916 8.005 1.00 88.25 79 ARG A O 1
ATOM 659 N N . LEU A 1 80 ? 13.765 -2.973 9.037 1.00 87.75 80 LEU A N 1
ATOM 660 C CA . LEU A 1 80 ? 13.568 -3.524 10.378 1.00 87.75 80 LEU A CA 1
ATOM 661 C C . LEU A 1 80 ? 12.115 -3.923 10.655 1.00 87.75 80 LEU A C 1
ATOM 663 O O . LEU A 1 80 ? 11.884 -4.760 11.520 1.00 87.75 80 LEU A O 1
ATOM 667 N N . GLN A 1 81 ? 11.149 -3.317 9.963 1.00 87.31 81 GLN A N 1
ATOM 668 C CA . GLN A 1 81 ? 9.727 -3.443 10.300 1.00 87.31 81 GLN A CA 1
ATOM 669 C C . GLN A 1 81 ? 8.890 -4.125 9.221 1.00 87.31 81 GLN A C 1
ATOM 671 O O . GLN A 1 81 ? 7.827 -4.642 9.539 1.00 87.31 81 GLN A O 1
ATOM 676 N N . TRP A 1 82 ? 9.343 -4.174 7.965 1.00 92.69 82 TRP A N 1
ATOM 677 C CA . TRP A 1 82 ? 8.492 -4.583 6.841 1.00 92.69 82 TRP A CA 1
ATOM 678 C C . TRP A 1 82 ? 7.893 -5.992 6.960 1.00 92.69 82 TRP A C 1
ATOM 680 O O . TRP A 1 82 ? 6.815 -6.245 6.432 1.00 92.69 82 TRP A O 1
ATOM 690 N N . GLN A 1 83 ? 8.548 -6.898 7.690 1.00 94.00 83 GLN A N 1
ATOM 691 C CA . GLN A 1 83 ? 8.044 -8.253 7.946 1.00 94.00 83 GLN A CA 1
ATOM 692 C C . GLN A 1 83 ? 6.994 -8.316 9.068 1.00 94.00 83 GLN A C 1
ATOM 694 O O . GLN A 1 83 ? 6.251 -9.290 9.155 1.00 94.00 83 GLN A O 1
ATOM 699 N N . TYR A 1 84 ? 6.921 -7.296 9.924 1.00 93.38 84 TYR A N 1
ATOM 700 C CA . TYR A 1 84 ? 6.031 -7.236 11.090 1.00 93.38 84 TYR A CA 1
ATOM 701 C C . TYR A 1 84 ? 4.884 -6.235 10.916 1.00 93.38 84 TYR A C 1
ATOM 703 O O . TYR A 1 84 ? 3.850 -6.370 11.564 1.00 93.38 84 TYR A O 1
ATOM 711 N N . ASP A 1 85 ? 5.068 -5.241 10.049 1.00 93.50 85 ASP A N 1
ATOM 712 C CA . ASP A 1 85 ? 4.075 -4.231 9.711 1.00 93.50 85 ASP A CA 1
ATOM 713 C C . ASP A 1 85 ? 3.694 -4.335 8.234 1.00 93.50 85 ASP A C 1
ATOM 715 O O . ASP A 1 85 ? 4.516 -4.054 7.358 1.00 93.50 85 ASP A O 1
ATOM 719 N N . GLY A 1 86 ? 2.451 -4.720 7.957 1.00 95.81 86 GLY A N 1
ATOM 720 C CA . GLY A 1 86 ? 1.897 -4.739 6.611 1.00 95.81 86 GLY A CA 1
ATOM 721 C C . GLY A 1 86 ? 0.632 -5.580 6.507 1.00 95.81 86 GLY A C 1
ATOM 722 O O . GLY A 1 86 ? -0.246 -5.503 7.365 1.00 95.81 86 GLY A O 1
ATOM 723 N N . LEU A 1 87 ? 0.518 -6.410 5.472 1.00 97.44 87 LEU A N 1
ATOM 724 C CA . LEU A 1 87 ? -0.659 -7.253 5.242 1.00 97.44 87 LEU A CA 1
ATOM 725 C C . LEU A 1 87 ? -0.984 -8.152 6.446 1.00 97.44 87 LEU A C 1
ATOM 727 O O . LEU A 1 87 ? -2.152 -8.363 6.763 1.00 97.44 87 LEU A O 1
ATOM 731 N N . ASN A 1 88 ? 0.042 -8.659 7.130 1.00 97.25 88 ASN A N 1
ATOM 732 C CA . ASN A 1 88 ? -0.105 -9.508 8.312 1.00 97.25 88 ASN A CA 1
ATOM 733 C C . ASN A 1 88 ? -0.569 -8.778 9.585 1.00 97.25 88 ASN A C 1
ATOM 735 O O . ASN A 1 88 ? -1.035 -9.439 10.512 1.00 97.25 88 ASN A O 1
ATOM 739 N N . SER A 1 89 ? -0.451 -7.451 9.644 1.00 95.88 89 SER A N 1
ATOM 740 C CA . SER A 1 89 ? -0.838 -6.632 10.798 1.00 95.88 89 SER A CA 1
ATOM 741 C C . SER A 1 89 ? -2.000 -5.683 10.503 1.00 95.88 89 SER A C 1
ATOM 743 O O . SER A 1 89 ? -2.415 -4.937 11.387 1.00 95.88 89 SER A O 1
ATOM 745 N N . LEU A 1 90 ? -2.540 -5.710 9.281 1.00 96.25 90 LEU A N 1
ATOM 746 C CA . LEU A 1 90 ? -3.587 -4.802 8.828 1.00 96.25 90 LEU A CA 1
ATOM 747 C C . LEU A 1 90 ? -4.877 -4.988 9.642 1.00 96.25 90 LEU A C 1
ATOM 749 O O . LEU A 1 90 ? -5.487 -6.061 9.650 1.00 96.25 90 LEU A O 1
ATOM 753 N N . ARG A 1 91 ? -5.331 -3.905 10.280 1.00 96.12 91 ARG A N 1
ATOM 754 C CA . ARG A 1 91 ? -6.579 -3.853 11.047 1.00 96.12 91 ARG A CA 1
ATOM 755 C C . ARG A 1 91 ? -7.541 -2.853 10.426 1.00 96.12 91 ARG A C 1
ATOM 757 O O . ARG A 1 91 ? -7.221 -1.684 10.269 1.00 96.12 91 ARG A O 1
ATOM 764 N N . TYR A 1 92 ? -8.736 -3.323 10.092 1.00 96.94 92 TYR A N 1
ATOM 765 C CA . TYR A 1 92 ? -9.820 -2.498 9.567 1.00 96.94 92 TYR A CA 1
ATOM 766 C C . TYR A 1 92 ? -11.157 -3.207 9.777 1.00 96.94 92 TYR A C 1
ATOM 768 O O . TYR A 1 92 ? -11.210 -4.405 10.071 1.00 96.94 92 TYR A O 1
ATOM 776 N N . LYS A 1 93 ? -12.251 -2.469 9.609 1.00 98.00 93 LYS A N 1
ATOM 777 C CA . LYS A 1 93 ? -13.607 -3.017 9.571 1.00 98.00 93 LYS A CA 1
ATOM 778 C C . LYS A 1 93 ? -14.281 -2.605 8.276 1.00 98.00 93 LYS A C 1
ATOM 780 O O . LYS A 1 93 ? -14.267 -1.433 7.915 1.00 98.00 93 LYS A O 1
ATOM 785 N N . VAL A 1 94 ? -14.905 -3.556 7.590 1.00 98.19 94 VAL A N 1
ATOM 786 C CA . VAL A 1 94 ? -15.769 -3.235 6.452 1.00 98.19 94 VAL A CA 1
ATOM 787 C C . VAL A 1 94 ? -17.074 -2.664 6.997 1.00 98.19 94 VAL A C 1
ATOM 789 O O . VAL A 1 94 ? -17.786 -3.340 7.736 1.00 98.19 94 VAL A O 1
ATOM 792 N N . VAL A 1 95 ? -17.366 -1.415 6.647 1.00 98.38 95 VAL A N 1
ATOM 793 C CA . VAL A 1 95 ? -18.589 -0.712 7.051 1.00 98.38 95 VAL A CA 1
ATOM 794 C C . VAL A 1 95 ? -19.703 -0.989 6.052 1.00 98.38 95 VAL A C 1
ATOM 796 O O . VAL A 1 95 ? -20.835 -1.255 6.444 1.00 98.38 95 VAL A O 1
ATOM 799 N N . ASN A 1 96 ? -19.389 -0.920 4.757 1.00 98.44 96 ASN A N 1
ATOM 800 C CA . ASN A 1 96 ? -20.364 -1.148 3.698 1.00 98.44 96 ASN A CA 1
ATOM 801 C C . ASN A 1 96 ? -19.686 -1.604 2.400 1.00 98.44 96 ASN A C 1
ATOM 803 O O . ASN A 1 96 ? -18.559 -1.204 2.111 1.00 98.44 96 ASN A O 1
ATOM 807 N N . ILE A 1 97 ? -20.395 -2.392 1.592 1.00 98.62 97 ILE A N 1
ATOM 808 C CA . ILE A 1 97 ? -19.990 -2.753 0.231 1.00 98.62 97 ILE A CA 1
ATOM 809 C C . ILE A 1 97 ? -21.140 -2.403 -0.708 1.00 98.62 97 ILE A C 1
ATOM 811 O O . ILE A 1 97 ? -22.263 -2.870 -0.539 1.00 98.62 97 ILE A O 1
ATOM 815 N N . THR A 1 98 ? -20.846 -1.587 -1.714 1.00 98.44 98 THR A N 1
ATOM 816 C CA . THR A 1 98 ? -21.814 -1.141 -2.722 1.00 98.44 98 THR A CA 1
ATOM 817 C C . THR A 1 98 ? -21.320 -1.505 -4.114 1.00 98.44 98 THR A C 1
ATOM 819 O O . THR A 1 98 ? -20.198 -1.168 -4.491 1.00 98.44 98 THR A O 1
ATOM 822 N N . PHE A 1 99 ? -22.158 -2.206 -4.877 1.00 98.50 99 PHE A N 1
ATOM 823 C CA . PHE A 1 99 ? -21.863 -2.604 -6.251 1.00 98.50 99 PHE A CA 1
ATOM 824 C C . PHE A 1 99 ? -22.457 -1.572 -7.208 1.00 98.50 99 PHE A C 1
ATOM 826 O O . PHE A 1 99 ? -23.674 -1.478 -7.358 1.00 98.50 99 PHE A O 1
ATOM 833 N N . GLY A 1 100 ? -21.595 -0.767 -7.820 1.00 97.06 100 GLY A N 1
ATOM 834 C CA . GLY A 1 100 ? -21.952 0.118 -8.919 1.00 97.06 100 GLY A CA 1
ATOM 835 C C . GLY A 1 100 ? -21.763 -0.573 -10.268 1.00 97.06 100 GLY A C 1
ATOM 836 O O . GLY A 1 100 ? -21.147 -1.630 -10.372 1.00 97.06 100 GLY A O 1
ATOM 837 N N . VAL A 1 101 ? -22.261 0.059 -11.329 1.00 98.06 101 VAL A N 1
ATOM 838 C CA . VAL A 1 101 ? -22.115 -0.461 -12.701 1.00 98.06 101 VAL A CA 1
ATOM 839 C C . VAL A 1 101 ? -20.651 -0.444 -13.162 1.00 98.06 101 VAL A C 1
ATOM 841 O O . VAL A 1 101 ? -20.226 -1.329 -13.894 1.00 98.06 101 VAL A O 1
ATOM 844 N N . LEU A 1 102 ? -19.879 0.560 -12.733 1.00 98.31 102 LEU A N 1
ATOM 845 C CA . LEU A 1 102 ? -18.497 0.782 -13.178 1.00 98.31 102 LEU A CA 1
ATOM 846 C C . LEU A 1 102 ? -17.445 0.473 -12.104 1.00 98.31 102 LEU A C 1
ATOM 848 O O . LEU A 1 102 ? -16.256 0.455 -12.405 1.00 98.31 102 LEU A O 1
ATOM 852 N N . TYR A 1 103 ? -17.860 0.279 -10.850 1.00 97.62 103 TYR A N 1
ATOM 853 C CA . TYR A 1 103 ? -16.950 0.074 -9.727 1.00 97.62 103 TYR A CA 1
ATOM 854 C C . TYR A 1 103 ? -17.647 -0.619 -8.558 1.00 97.62 103 TYR A C 1
ATOM 856 O O . TYR A 1 103 ? -18.855 -0.487 -8.365 1.00 97.62 103 TYR A O 1
ATOM 864 N N . THR A 1 104 ? -16.857 -1.285 -7.721 1.00 98.38 104 THR A N 1
ATOM 865 C 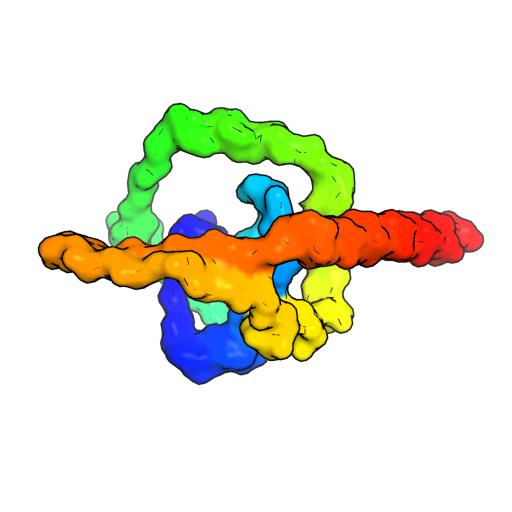CA . THR A 1 104 ? -17.281 -1.726 -6.390 1.00 98.38 104 THR A CA 1
ATOM 866 C C . THR A 1 104 ? -16.695 -0.767 -5.370 1.00 98.38 104 THR A C 1
ATOM 868 O O . THR A 1 104 ? -15.481 -0.588 -5.315 1.00 98.38 104 THR A O 1
ATOM 871 N N . HIS A 1 105 ? -17.543 -0.145 -4.559 1.00 98.25 105 HIS A N 1
ATOM 872 C CA . HIS A 1 105 ? -17.103 0.739 -3.489 1.00 98.25 105 HIS A CA 1
ATOM 873 C C . HIS A 1 105 ? -17.201 0.025 -2.147 1.00 98.25 105 HIS A C 1
ATOM 875 O O . HIS A 1 105 ? -18.284 -0.365 -1.706 1.00 98.25 105 HIS A O 1
ATOM 881 N N . ILE A 1 106 ? -16.035 -0.148 -1.530 1.00 98.38 106 ILE A N 1
ATOM 882 C CA . ILE A 1 106 ? -15.843 -0.790 -0.234 1.00 98.38 106 ILE A CA 1
ATOM 883 C C . ILE A 1 106 ? -15.517 0.322 0.761 1.00 98.38 106 ILE A C 1
ATOM 885 O O . ILE A 1 106 ? -14.431 0.896 0.722 1.00 98.38 106 ILE A O 1
ATOM 889 N N . LEU A 1 107 ? -16.468 0.637 1.635 1.00 98.25 107 LEU A N 1
ATOM 890 C CA . LEU A 1 107 ? -16.276 1.597 2.713 1.00 98.25 107 LEU A CA 1
ATOM 891 C C . LEU A 1 107 ? -15.668 0.876 3.916 1.00 98.25 107 LEU A C 1
ATOM 893 O O . LEU A 1 107 ? -16.242 -0.098 4.414 1.00 98.25 107 LEU A O 1
ATOM 897 N N . VAL A 1 108 ? -14.530 1.371 4.395 1.00 98.00 108 VAL A N 1
ATOM 898 C CA . VAL A 1 108 ? -13.779 0.776 5.504 1.00 98.00 108 VAL A CA 1
ATOM 899 C C . VAL A 1 108 ? -13.545 1.785 6.624 1.00 98.00 108 VAL A C 1
ATOM 901 O O . VAL A 1 108 ? -13.306 2.962 6.374 1.00 98.00 108 VAL A O 1
ATOM 904 N N . ASP A 1 109 ? -13.601 1.303 7.861 1.00 96.88 109 ASP A N 1
ATOM 905 C CA . ASP A 1 109 ? -13.115 1.995 9.051 1.00 96.88 109 ASP A CA 1
ATOM 906 C C . ASP A 1 109 ? -11.711 1.468 9.366 1.00 96.88 109 ASP A C 1
ATOM 908 O O . ASP A 1 109 ? -11.532 0.275 9.627 1.00 96.88 109 ASP A O 1
ATOM 912 N N . LEU A 1 110 ? -10.719 2.357 9.309 1.00 94.56 110 LEU A N 1
ATOM 913 C CA . LEU A 1 110 ? -9.312 2.037 9.559 1.00 94.56 110 LEU A CA 1
ATOM 914 C C . LEU A 1 110 ? -8.942 2.075 11.049 1.00 94.56 110 LEU A C 1
ATOM 916 O O . LEU A 1 110 ? -7.771 1.930 11.378 1.00 94.56 110 LEU A O 1
ATOM 920 N N . LEU A 1 111 ? -9.912 2.272 11.952 1.00 94.94 111 LEU A N 1
ATOM 921 C CA . LEU A 1 111 ? -9.680 2.327 13.399 1.00 94.94 111 LEU A CA 1
ATOM 922 C C . LEU A 1 111 ? -8.643 3.404 13.771 1.00 94.94 111 LEU A C 1
ATOM 924 O O . LEU A 1 111 ? -7.743 3.182 14.581 1.00 94.94 111 LEU A O 1
ATOM 928 N N . GLU A 1 112 ? -8.753 4.584 13.145 1.00 89.38 112 GLU A N 1
ATOM 929 C CA . GLU A 1 112 ? -7.720 5.633 13.191 1.00 89.38 112 GLU A CA 1
ATOM 930 C C . GLU A 1 112 ? -7.323 6.007 14.627 1.00 89.38 112 GLU A C 1
ATOM 932 O O . GLU A 1 112 ? -6.145 6.209 14.915 1.00 89.38 112 GLU A O 1
ATOM 937 N N . LYS A 1 113 ? -8.281 6.070 15.560 1.00 87.94 113 LYS A N 1
ATOM 938 C CA . LYS A 1 113 ? -8.006 6.455 16.955 1.00 87.94 113 LYS A CA 1
ATOM 939 C C . LYS A 1 113 ? -7.028 5.505 17.641 1.00 87.94 113 LYS A C 1
ATOM 941 O O . LYS A 1 113 ? -6.217 5.958 18.450 1.00 87.94 113 LYS A O 1
ATOM 946 N N . GLU A 1 114 ? -7.135 4.212 17.370 1.00 89.06 114 GLU A N 1
ATOM 947 C CA . GLU A 1 114 ? -6.286 3.176 17.941 1.00 89.06 114 GLU A CA 1
ATOM 948 C C . GLU A 1 114 ? -4.974 3.045 17.162 1.00 89.06 114 GLU A C 1
ATOM 950 O O . GLU A 1 114 ? -3.896 3.071 17.761 1.00 89.06 114 GLU A O 1
ATOM 955 N N . GLU A 1 115 ? -5.057 2.952 15.835 1.00 88.06 115 GLU A N 1
ATOM 956 C CA . GLU A 1 115 ? -3.906 2.637 14.988 1.00 88.06 115 GLU A CA 1
ATOM 957 C C . GLU A 1 115 ? -2.942 3.826 14.854 1.00 88.06 115 GLU A C 1
ATOM 959 O O . GLU A 1 115 ? -1.734 3.665 15.036 1.00 88.06 115 GLU A O 1
ATOM 964 N N . ARG A 1 116 ? -3.454 5.053 14.675 1.00 82.50 116 ARG A N 1
ATOM 965 C CA . ARG A 1 116 ? -2.616 6.259 14.543 1.00 82.50 116 ARG A CA 1
ATOM 966 C C . ARG A 1 116 ? -1.833 6.567 15.818 1.00 82.50 116 ARG A C 1
ATOM 968 O O . ARG A 1 116 ? -0.669 6.956 15.753 1.00 82.50 116 ARG A O 1
ATOM 975 N N . ARG A 1 117 ? -2.432 6.347 16.996 1.00 73.06 117 ARG A N 1
ATOM 976 C CA . ARG A 1 117 ? -1.738 6.509 18.290 1.00 73.06 117 ARG A CA 1
ATOM 977 C C . ARG A 1 117 ? -0.552 5.558 18.427 1.00 73.06 117 ARG A C 1
ATOM 979 O O . ARG A 1 117 ? 0.474 5.944 18.988 1.00 73.06 117 ARG A O 1
ATOM 986 N N . SER A 1 118 ? -0.693 4.333 17.925 1.00 70.44 118 SER A N 1
ATOM 987 C CA . SER A 1 118 ? 0.385 3.343 17.914 1.00 70.44 118 SER A CA 1
ATOM 988 C C . SER A 1 118 ? 1.542 3.816 17.028 1.00 70.44 118 SER A C 1
ATOM 990 O O . SER A 1 118 ? 2.688 3.860 17.482 1.00 70.44 118 SER A O 1
ATOM 992 N N . SER A 1 119 ? 1.229 4.306 15.823 1.00 70.19 119 SER A N 1
ATOM 993 C CA . SER A 1 119 ? 2.207 4.894 14.898 1.00 70.19 119 SER A CA 1
ATOM 994 C C . SER A 1 119 ? 2.930 6.110 15.487 1.00 70.19 119 SER A C 1
ATOM 996 O O . SER A 1 119 ? 4.154 6.201 15.418 1.00 70.19 119 SER A O 1
ATOM 998 N N . GLU A 1 120 ? 2.213 7.026 16.142 1.00 72.31 120 GLU A N 1
ATOM 999 C CA . GLU A 1 120 ? 2.810 8.208 16.779 1.00 72.31 120 GLU A CA 1
ATOM 1000 C C . GLU A 1 120 ? 3.708 7.846 17.973 1.00 72.31 120 GLU A C 1
ATOM 1002 O O . GLU A 1 120 ? 4.754 8.467 18.187 1.00 72.31 120 GLU A O 1
ATOM 1007 N N . SER A 1 121 ? 3.327 6.837 18.762 1.00 69.38 121 SER A N 1
ATOM 1008 C CA . SER A 1 121 ? 4.172 6.319 19.843 1.00 69.38 121 SER A CA 1
ATOM 1009 C C . SER A 1 121 ? 5.451 5.693 19.291 1.00 69.38 121 SER A C 1
ATOM 1011 O O . SER A 1 121 ? 6.538 5.945 19.817 1.00 69.38 121 SER A O 1
ATOM 1013 N N . PHE A 1 122 ? 5.333 4.922 18.209 1.00 72.12 122 PHE A N 1
ATOM 1014 C CA . PHE A 1 122 ? 6.466 4.336 17.504 1.00 72.12 122 PHE A CA 1
ATOM 1015 C C . PHE A 1 122 ? 7.413 5.422 16.968 1.00 72.12 122 PHE A C 1
ATOM 1017 O O . PHE A 1 122 ? 8.603 5.389 17.280 1.00 72.12 122 PHE A O 1
ATOM 1024 N N . CYS A 1 123 ? 6.889 6.450 16.288 1.00 70.25 123 CYS A N 1
ATOM 1025 C CA . CYS A 1 123 ? 7.644 7.632 15.849 1.00 70.25 123 CYS A CA 1
ATOM 1026 C C . CYS A 1 123 ? 8.472 8.260 16.983 1.00 70.25 123 CYS A C 1
ATOM 1028 O O . CYS A 1 123 ? 9.681 8.455 16.848 1.00 70.25 123 CYS A O 1
ATOM 1030 N N . LYS A 1 124 ? 7.842 8.533 18.134 1.00 71.25 124 LYS A N 1
ATOM 1031 C CA . LYS A 1 124 ? 8.516 9.135 19.299 1.00 71.25 124 LYS A CA 1
ATOM 1032 C C . LYS A 1 124 ? 9.588 8.222 19.889 1.00 71.25 124 LYS A C 1
ATOM 1034 O O . LYS A 1 124 ? 10.616 8.696 20.372 1.00 71.25 124 LYS A O 1
ATOM 1039 N N . GLN A 1 125 ? 9.355 6.912 19.887 1.00 68.94 125 GLN A N 1
ATOM 1040 C CA . GLN A 1 125 ? 10.337 5.944 20.363 1.00 68.94 125 GLN A CA 1
ATOM 1041 C C . GLN A 1 125 ? 11.542 5.854 19.421 1.00 68.94 125 GLN A C 1
ATOM 1043 O O . GLN A 1 125 ? 12.675 5.792 19.899 1.00 68.94 125 GLN A O 1
ATOM 1048 N N . LEU A 1 126 ? 11.320 5.932 18.106 1.00 68.12 126 LEU A N 1
ATOM 1049 C CA . LEU A 1 126 ? 12.389 5.998 17.111 1.00 68.12 126 LEU A CA 1
ATOM 1050 C C . LEU A 1 126 ? 13.260 7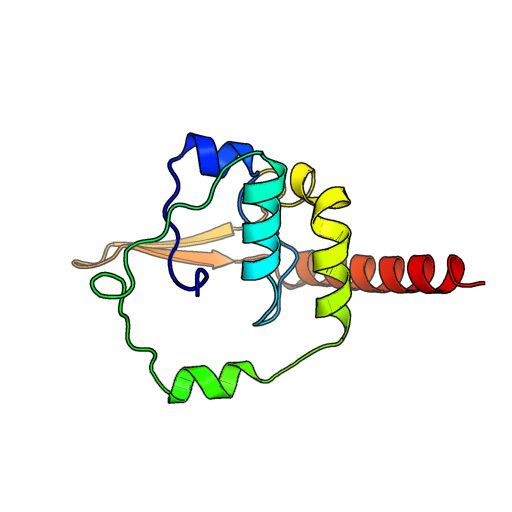.246 17.285 1.00 68.12 126 LEU A C 1
ATOM 1052 O O . LEU A 1 126 ? 14.482 7.122 17.343 1.00 68.12 126 LEU A O 1
ATOM 1056 N N . GLU A 1 127 ? 12.657 8.427 17.446 1.00 68.00 127 GLU A N 1
ATOM 1057 C CA . GLU A 1 127 ? 13.398 9.678 17.679 1.00 68.00 127 GLU A CA 1
ATOM 1058 C C . GLU A 1 127 ? 14.314 9.584 18.910 1.00 68.00 127 GLU A C 1
ATOM 1060 O O . GLU A 1 127 ? 15.467 10.015 18.870 1.00 68.00 127 GLU A O 1
ATOM 1065 N N . ARG A 1 128 ? 13.847 8.947 19.992 1.00 67.50 128 ARG A N 1
ATOM 1066 C CA . ARG A 1 128 ? 14.664 8.715 21.196 1.00 67.50 128 ARG A CA 1
ATOM 1067 C C . ARG A 1 128 ? 15.865 7.807 20.932 1.00 67.50 128 ARG A C 1
ATOM 1069 O O . ARG A 1 128 ? 16.947 8.089 21.435 1.00 67.50 128 ARG A O 1
ATOM 1076 N N . VAL A 1 129 ? 15.695 6.734 20.156 1.00 65.81 129 VAL A N 1
ATOM 1077 C CA . VAL A 1 129 ? 16.786 5.796 19.830 1.00 65.81 129 VAL A CA 1
ATOM 1078 C C . VAL A 1 129 ? 17.826 6.440 18.913 1.00 65.81 129 VAL A C 1
ATOM 1080 O O . VAL A 1 129 ? 19.019 6.215 19.105 1.00 65.81 129 VAL A O 1
ATOM 1083 N N . ILE A 1 130 ? 17.397 7.250 17.940 1.00 62.94 130 ILE A N 1
ATOM 1084 C CA . ILE A 1 130 ? 18.303 7.995 17.051 1.00 62.94 130 ILE A CA 1
ATOM 1085 C C . ILE A 1 130 ? 19.153 8.969 17.867 1.00 62.94 130 ILE A C 1
ATOM 1087 O O . ILE A 1 130 ? 20.379 8.932 17.782 1.00 62.94 130 ILE A O 1
ATOM 1091 N N . ASN A 1 131 ? 18.509 9.779 18.710 1.00 60.41 131 ASN A N 1
ATOM 1092 C CA . ASN A 1 131 ? 19.203 10.756 19.546 1.00 60.41 131 ASN A CA 1
ATOM 1093 C C . ASN A 1 131 ? 20.167 10.093 20.546 1.00 60.41 131 ASN A C 1
ATOM 1095 O O . ASN A 1 131 ? 21.189 10.680 20.880 1.00 60.41 131 ASN A O 1
ATOM 1099 N N . ALA A 1 13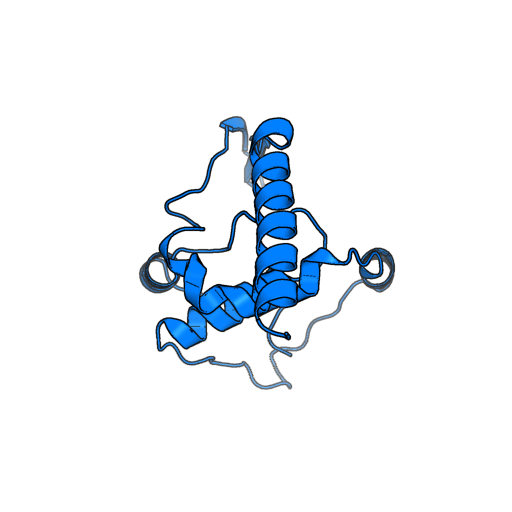2 ? 19.883 8.864 20.988 1.00 60.31 132 ALA A N 1
ATOM 1100 C CA . ALA A 1 132 ? 20.749 8.107 21.892 1.00 60.31 132 ALA A CA 1
ATOM 1101 C C . ALA A 1 132 ? 21.945 7.412 21.208 1.00 60.31 132 ALA A C 1
ATOM 1103 O O . ALA A 1 132 ? 22.883 7.036 21.899 1.00 60.31 132 ALA A O 1
ATOM 1104 N N . LYS A 1 133 ? 21.924 7.208 19.881 1.00 56.31 133 LYS A N 1
ATOM 1105 C CA . LYS A 1 133 ? 23.043 6.617 19.111 1.00 56.31 133 LYS A CA 1
ATOM 1106 C C . LYS A 1 133 ? 24.006 7.655 18.520 1.00 56.31 133 LYS A C 1
ATOM 1108 O O . LYS A 1 133 ? 25.011 7.271 17.930 1.00 56.31 133 LYS A O 1
ATOM 1113 N N . LEU A 1 134 ? 23.674 8.940 18.632 1.00 48.84 134 LEU A N 1
ATOM 1114 C CA . LEU A 1 134 ? 24.471 10.073 18.146 1.00 48.84 134 LEU A CA 1
ATOM 1115 C C . LEU A 1 134 ? 25.293 10.761 19.261 1.00 48.84 134 LEU A C 1
ATOM 1117 O O . LEU A 1 134 ? 25.873 11.816 19.012 1.00 48.84 134 LEU A O 1
ATOM 1121 N N . ILE A 1 135 ? 25.353 10.164 20.459 1.00 39.25 135 ILE A N 1
ATOM 1122 C CA . ILE A 1 13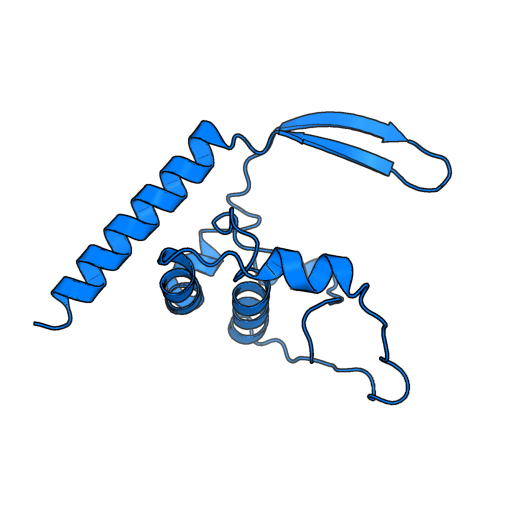5 ? 26.230 10.524 21.591 1.00 39.25 135 ILE A CA 1
ATOM 1123 C C . ILE A 1 135 ? 27.178 9.349 21.829 1.00 39.25 135 ILE A C 1
ATOM 1125 O O . ILE A 1 135 ? 28.377 9.603 22.071 1.00 39.25 135 ILE A O 1
#